Protein AF-A0A0L7KLK2-F1 (afdb_monomer)

Sequence (88 aa):
MDAVEIACVKIKKRYWIHPLLETRNEFGQFVSCFQELKKHQDKFFGYVRMSVSSFEELLTVLYDTIKGQDTKFRDCIQPEEKLVITLR

Secondary structure (DSSP, 8-state):
-------------S-SS-HHHHTHHHH-HIIIIIHHHHH-HHHHHHHHSS-HHHHHHHHHHHHHHHPPPPBTTBPPPPHHHHHHHHH-

Organism: Operophtera brumata (NCBI:txid104452)

Structure (mmCIF, N/CA/C/O backbone):
data_AF-A0A0L7KLK2-F1
#
_entry.id   AF-A0A0L7KLK2-F1
#
loop_
_atom_site.group_PDB
_atom_site.id
_atom_site.type_symbol
_atom_site.label_atom_id
_atom_site.label_alt_id
_atom_site.label_comp_id
_atom_site.label_asym_id
_atom_site.label_entity_id
_atom_site.label_seq_id
_atom_site.pdbx_PDB_ins_code
_atom_site.Cartn_x
_atom_site.Cartn_y
_atom_site.Cartn_z
_atom_site.occupancy
_atom_site.B_iso_or_equiv
_atom_site.auth_seq_id
_atom_site.auth_comp_id
_atom_site.auth_asym_id
_atom_site.auth_atom_id
_atom_site.pdbx_PDB_model_num
ATOM 1 N N . MET A 1 1 ? 14.366 -21.687 -57.795 1.00 40.47 1 MET A N 1
ATOM 2 C CA . MET A 1 1 ? 13.101 -21.273 -57.146 1.00 40.47 1 MET A CA 1
ATOM 3 C C . MET A 1 1 ? 13.389 -21.296 -55.665 1.00 40.47 1 MET A C 1
ATOM 5 O O . MET A 1 1 ? 13.188 -22.302 -54.998 1.00 40.47 1 MET A O 1
ATOM 9 N N . ASP A 1 2 ? 14.058 -20.236 -55.241 1.00 34.88 2 ASP A N 1
ATOM 10 C CA . ASP A 1 2 ? 14.806 -20.163 -53.997 1.00 34.88 2 ASP A CA 1
ATOM 11 C C . ASP A 1 2 ? 13.873 -19.952 -52.808 1.00 34.88 2 ASP A C 1
ATOM 13 O O . ASP A 1 2 ? 12.926 -19.164 -52.863 1.00 34.88 2 ASP A O 1
ATOM 17 N N . ALA A 1 3 ? 14.134 -20.710 -51.745 1.00 49.19 3 ALA A N 1
ATOM 18 C CA . ALA A 1 3 ? 13.421 -20.622 -50.487 1.00 49.19 3 ALA A CA 1
ATOM 19 C C . ALA A 1 3 ? 13.676 -19.247 -49.856 1.00 49.19 3 ALA A C 1
ATOM 21 O O . ALA A 1 3 ? 14.807 -18.894 -49.529 1.00 49.19 3 ALA A O 1
ATOM 22 N N . VAL A 1 4 ? 12.610 -18.466 -49.689 1.00 52.12 4 VAL A N 1
ATOM 23 C CA . VAL A 1 4 ? 12.642 -17.204 -48.951 1.00 52.12 4 VAL A CA 1
ATOM 24 C C . VAL A 1 4 ? 12.674 -17.540 -47.461 1.00 52.12 4 VAL A C 1
ATOM 26 O O . VAL A 1 4 ? 11.649 -17.866 -46.862 1.00 52.12 4 VAL A O 1
ATOM 29 N N . GLU A 1 5 ? 13.862 -17.488 -46.863 1.00 53.97 5 GLU A N 1
ATOM 30 C CA . GLU A 1 5 ? 14.030 -17.497 -45.410 1.00 53.97 5 GLU A CA 1
ATOM 31 C C . GLU A 1 5 ? 13.378 -16.243 -44.814 1.00 53.97 5 GLU A C 1
ATOM 33 O O . GLU A 1 5 ? 13.881 -15.125 -44.931 1.00 53.97 5 GLU A O 1
ATOM 38 N N . ILE A 1 6 ? 12.240 -16.425 -44.144 1.00 59.53 6 ILE A N 1
ATOM 39 C CA . ILE A 1 6 ? 11.649 -15.384 -43.304 1.00 59.53 6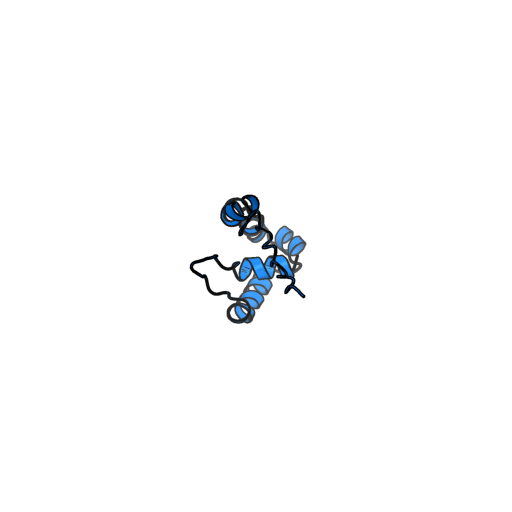 ILE A CA 1
ATOM 40 C C . ILE A 1 6 ? 12.466 -15.335 -42.012 1.00 59.53 6 ILE A C 1
ATOM 42 O O . ILE A 1 6 ? 12.244 -16.103 -41.074 1.00 59.53 6 ILE A O 1
ATOM 46 N N . ALA A 1 7 ? 13.438 -14.428 -41.965 1.00 64.69 7 ALA A N 1
ATOM 47 C CA . ALA A 1 7 ? 14.187 -14.146 -40.752 1.00 64.69 7 ALA A CA 1
ATOM 48 C C . ALA A 1 7 ? 13.246 -13.579 -39.671 1.00 64.69 7 ALA A C 1
ATOM 50 O O . ALA A 1 7 ? 12.650 -12.512 -39.824 1.00 64.69 7 ALA A O 1
ATOM 51 N N . CYS A 1 8 ? 13.131 -14.282 -38.544 1.00 58.03 8 CYS A N 1
ATOM 52 C CA . CYS A 1 8 ? 12.468 -13.778 -37.345 1.00 58.03 8 CYS A CA 1
ATOM 53 C C . CYS A 1 8 ? 13.282 -12.600 -36.775 1.00 58.03 8 CYS A C 1
ATOM 55 O O . CYS A 1 8 ? 14.281 -12.797 -36.079 1.00 58.03 8 CYS A O 1
ATOM 57 N N . VAL A 1 9 ? 12.877 -11.361 -37.071 1.00 67.44 9 VAL A N 1
ATOM 58 C CA . VAL A 1 9 ? 13.490 -10.157 -36.491 1.00 67.44 9 VAL A CA 1
ATOM 59 C C . VAL A 1 9 ? 13.148 -10.097 -34.998 1.00 67.44 9 VAL A C 1
ATOM 61 O O . VAL A 1 9 ? 12.064 -9.675 -34.598 1.00 67.44 9 VAL A O 1
ATOM 64 N N . LYS A 1 10 ? 14.078 -10.535 -34.141 1.00 63.53 10 LYS A N 1
ATOM 65 C CA . LYS A 1 10 ? 13.948 -10.427 -32.681 1.00 63.53 10 LYS A CA 1
ATOM 66 C C . LYS A 1 10 ? 14.101 -8.967 -32.250 1.00 63.53 10 LYS A C 1
ATOM 68 O O . LYS A 1 10 ? 15.215 -8.450 -32.175 1.00 63.53 10 LYS A O 1
ATOM 73 N N . ILE A 1 11 ? 12.992 -8.308 -31.917 1.00 70.88 11 ILE A N 1
ATOM 74 C CA . ILE A 1 11 ? 13.008 -6.983 -31.284 1.00 70.88 11 ILE A CA 1
ATOM 75 C C . ILE A 1 11 ? 13.725 -7.109 -29.930 1.00 70.88 11 ILE A C 1
ATOM 77 O O . ILE A 1 11 ? 13.232 -7.774 -29.016 1.00 70.88 11 ILE A O 1
ATOM 81 N N . LYS A 1 12 ? 14.896 -6.477 -29.782 1.00 73.12 12 LYS A N 1
ATOM 82 C CA . LYS A 1 12 ? 15.570 -6.369 -28.481 1.00 73.12 12 LYS A CA 1
ATOM 83 C C . LYS A 1 12 ? 14.703 -5.516 -27.560 1.00 73.12 12 LYS A C 1
ATOM 85 O O . LYS A 1 12 ? 14.566 -4.312 -27.771 1.00 73.12 12 LYS A O 1
ATOM 90 N N . LYS A 1 13 ? 14.127 -6.133 -26.525 1.00 68.44 13 LYS A N 1
ATOM 91 C CA . LYS A 1 13 ? 13.516 -5.381 -25.425 1.00 68.44 13 LYS A CA 1
ATOM 92 C C . LYS A 1 13 ? 14.590 -4.480 -24.816 1.00 68.44 13 LYS A C 1
ATOM 94 O O . LYS A 1 13 ? 15.645 -4.970 -24.426 1.00 68.44 13 LYS A O 1
ATOM 99 N N . ARG A 1 14 ? 14.322 -3.171 -24.767 1.00 76.38 14 ARG A N 1
ATOM 100 C CA . ARG A 1 14 ? 15.263 -2.163 -24.246 1.00 76.38 14 ARG A CA 1
ATOM 101 C C . ARG A 1 14 ? 15.586 -2.411 -22.769 1.00 76.38 14 ARG A C 1
ATOM 103 O O . ARG A 1 14 ? 16.727 -2.240 -22.368 1.00 76.38 14 ARG A O 1
ATOM 110 N N . TYR A 1 15 ? 14.588 -2.870 -22.010 1.00 80.44 15 TYR A N 1
ATOM 111 C CA . TYR A 1 15 ? 14.693 -3.222 -20.596 1.00 80.44 15 TYR A CA 1
ATOM 112 C C . TYR A 1 15 ? 13.783 -4.420 -20.278 1.00 80.44 15 TYR A C 1
ATOM 114 O O . TYR A 1 15 ? 12.662 -4.493 -20.785 1.00 80.44 15 TYR A O 1
ATOM 122 N N . TRP A 1 16 ? 14.262 -5.359 -19.453 1.00 78.38 16 TRP A N 1
ATOM 123 C CA . TRP A 1 16 ? 13.438 -6.430 -18.864 1.00 78.38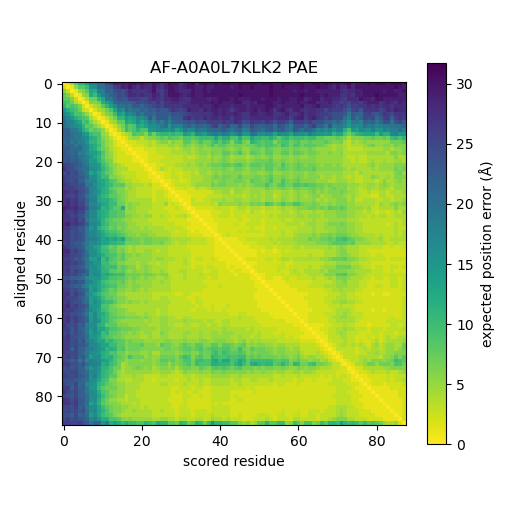 16 TRP A CA 1
ATOM 124 C C . TRP A 1 16 ? 12.614 -5.895 -17.684 1.00 78.38 16 TRP A C 1
ATOM 126 O O . TRP A 1 16 ? 11.411 -6.131 -17.609 1.00 78.38 16 TRP A O 1
ATOM 136 N N . ILE A 1 17 ? 13.252 -5.093 -16.830 1.00 80.12 17 ILE A N 1
ATOM 137 C CA . ILE A 1 17 ? 12.639 -4.245 -15.806 1.00 80.12 17 ILE A CA 1
ATOM 138 C C . ILE A 1 17 ? 13.167 -2.833 -16.064 1.00 80.12 17 ILE A C 1
ATOM 140 O O . ILE A 1 17 ? 14.358 -2.652 -16.301 1.00 80.12 17 ILE A O 1
ATOM 144 N N . HIS A 1 18 ? 12.282 -1.841 -16.112 1.00 84.38 18 HIS A N 1
ATOM 145 C CA . HIS A 1 18 ? 12.694 -0.455 -16.323 1.00 84.38 18 HIS A CA 1
ATOM 146 C C . HIS A 1 18 ? 13.373 0.083 -15.046 1.00 84.38 18 HIS A C 1
ATOM 148 O O . HIS A 1 18 ? 12.825 -0.171 -13.976 1.00 84.38 18 HIS A O 1
ATOM 154 N N . PRO A 1 19 ? 14.461 0.877 -15.115 1.00 86.06 19 PRO A N 1
ATOM 155 C CA . PRO A 1 19 ? 15.168 1.381 -13.923 1.00 86.06 19 PRO A CA 1
ATOM 156 C C . PRO A 1 19 ? 14.267 2.106 -12.908 1.00 86.06 19 PRO A C 1
ATOM 158 O O . PRO A 1 19 ? 14.430 1.985 -11.702 1.00 86.06 19 PRO A O 1
ATOM 161 N N . LEU A 1 20 ? 13.232 2.797 -13.394 1.00 83.62 20 LEU A N 1
ATOM 162 C CA . LEU A 1 20 ? 12.205 3.434 -12.552 1.00 83.62 20 LEU A CA 1
ATOM 163 C C . LEU A 1 20 ? 11.442 2.448 -11.640 1.00 83.62 20 LEU A C 1
ATOM 165 O O . LEU A 1 20 ? 10.913 2.839 -10.609 1.00 83.62 20 LEU A O 1
ATOM 169 N N . LEU A 1 21 ? 11.339 1.181 -12.041 1.00 83.00 21 LEU A N 1
ATOM 170 C CA . LEU A 1 21 ? 10.676 0.130 -11.269 1.00 83.00 21 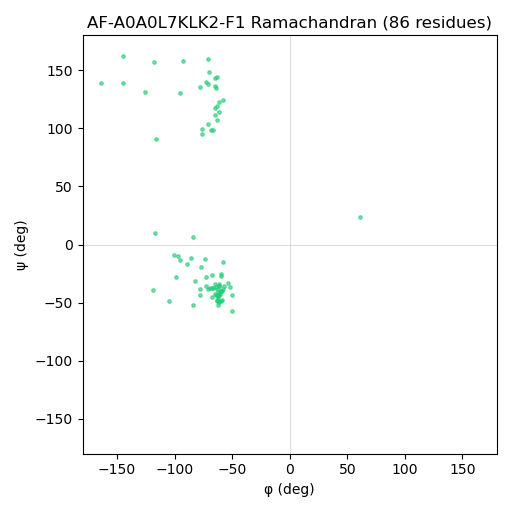LEU A CA 1
ATOM 171 C C . LEU A 1 21 ? 11.634 -0.587 -10.312 1.00 83.00 21 LEU A C 1
ATOM 173 O O . LEU A 1 21 ? 11.157 -1.251 -9.394 1.00 83.00 21 LEU A O 1
ATOM 177 N N . GLU A 1 22 ? 12.951 -0.456 -10.501 1.00 83.50 22 GLU A N 1
ATOM 178 C CA . GLU A 1 22 ? 13.952 -1.036 -9.594 1.00 83.50 22 GLU A CA 1
ATOM 179 C C . GLU A 1 22 ? 13.889 -0.358 -8.224 1.00 83.50 2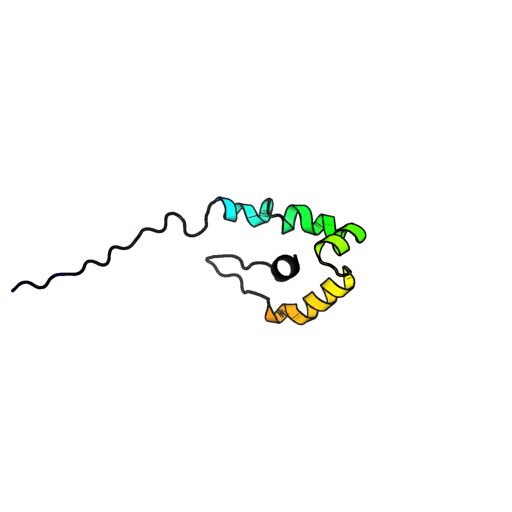2 GLU A C 1
ATOM 181 O O . GLU A 1 22 ? 13.937 -1.018 -7.191 1.00 83.50 22 GLU A O 1
ATOM 186 N N . THR A 1 23 ? 13.649 0.952 -8.206 1.00 85.81 23 THR A N 1
ATOM 187 C CA . THR A 1 23 ? 13.583 1.749 -6.978 1.00 85.81 23 THR A CA 1
ATOM 188 C C . THR A 1 23 ? 12.215 1.708 -6.282 1.00 85.81 23 THR A C 1
ATOM 190 O O . THR A 1 23 ? 11.990 2.398 -5.287 1.00 85.81 23 THR A O 1
ATOM 193 N N . ARG A 1 24 ? 11.279 0.873 -6.763 1.00 86.56 24 ARG A N 1
ATOM 194 C CA . ARG A 1 24 ? 9.915 0.739 -6.214 1.00 86.56 24 ARG A CA 1
ATOM 195 C C . ARG A 1 24 ? 9.907 0.341 -4.741 1.00 86.56 24 ARG A C 1
ATOM 197 O O . ARG A 1 24 ? 9.058 0.811 -3.992 1.00 86.56 24 ARG A O 1
ATOM 204 N N . ASN A 1 25 ? 10.824 -0.528 -4.332 1.00 84.12 25 ASN A N 1
ATOM 205 C CA . ASN A 1 25 ? 10.881 -0.991 -2.947 1.00 84.12 25 ASN A CA 1
ATOM 206 C C . ASN A 1 25 ? 11.431 0.092 -1.993 1.00 84.12 25 ASN A C 1
ATOM 208 O O . ASN A 1 25 ? 11.291 -0.049 -0.785 1.00 84.12 25 ASN A O 1
ATOM 212 N N . GLU A 1 26 ? 12.012 1.175 -2.519 1.00 85.25 26 GLU A N 1
ATOM 213 C CA . GLU A 1 26 ? 12.586 2.276 -1.732 1.00 85.25 26 GLU A CA 1
ATOM 214 C C . GLU A 1 26 ? 11.683 3.518 -1.749 1.00 85.25 26 GLU A C 1
ATOM 216 O O . GLU A 1 26 ? 11.353 4.072 -0.702 1.00 85.25 26 GLU A O 1
ATOM 221 N N . PHE A 1 27 ? 11.236 3.931 -2.938 1.00 84.56 27 PHE A N 1
ATOM 222 C CA . PHE A 1 27 ? 10.466 5.167 -3.150 1.00 84.56 27 PHE A CA 1
ATOM 223 C C . PHE A 1 27 ? 9.048 4.918 -3.673 1.00 84.56 27 PHE A C 1
ATOM 225 O O . PHE A 1 27 ? 8.362 5.842 -4.117 1.00 84.56 27 PHE A O 1
ATOM 232 N N . GLY A 1 28 ? 8.596 3.664 -3.683 1.00 84.62 28 GLY A N 1
ATOM 233 C CA . GLY A 1 28 ? 7.244 3.331 -4.107 1.00 84.62 28 GLY A CA 1
ATOM 234 C C . GLY A 1 28 ? 6.205 3.965 -3.190 1.00 84.62 28 GLY A C 1
ATOM 235 O O . GLY A 1 28 ? 6.371 4.013 -1.973 1.00 84.62 28 GLY A O 1
ATOM 236 N N . GLN A 1 29 ? 5.080 4.387 -3.772 1.00 85.12 29 GLN A N 1
ATOM 237 C CA . GLN A 1 29 ? 3.972 5.001 -3.033 1.00 85.12 29 GLN A CA 1
ATOM 238 C C . GLN A 1 29 ? 3.518 4.145 -1.838 1.00 85.12 29 GLN A C 1
ATOM 240 O O . GLN A 1 29 ? 3.179 4.681 -0.784 1.00 85.12 29 GLN A O 1
ATOM 245 N N . PHE A 1 30 ? 3.538 2.820 -1.986 1.00 86.50 30 PHE A N 1
ATOM 246 C CA . PHE A 1 30 ? 3.217 1.900 -0.902 1.00 86.50 30 PHE A CA 1
ATOM 247 C C . PHE A 1 30 ? 4.193 2.035 0.277 1.00 86.50 30 PHE A C 1
ATOM 249 O O . PHE A 1 30 ? 3.774 2.277 1.405 1.00 86.50 30 PHE A O 1
ATOM 256 N N . VAL A 1 31 ? 5.496 1.960 0.013 1.00 85.38 31 VAL A N 1
ATOM 257 C CA . VAL A 1 31 ? 6.527 2.016 1.057 1.00 85.38 31 VAL A CA 1
ATOM 258 C C . VAL A 1 31 ? 6.572 3.397 1.710 1.00 85.38 31 VAL A C 1
ATOM 260 O O . VAL A 1 31 ? 6.589 3.497 2.932 1.00 85.38 31 VAL A O 1
ATOM 263 N N . SER A 1 32 ? 6.529 4.469 0.916 1.00 85.50 32 SER A N 1
ATOM 264 C CA . SER A 1 32 ? 6.711 5.829 1.433 1.00 85.50 32 SER A CA 1
ATOM 265 C C . SER A 1 32 ? 5.447 6.448 2.039 1.00 85.50 32 SER A C 1
ATOM 267 O O . SER A 1 32 ? 5.554 7.277 2.937 1.00 85.50 32 SER A O 1
ATOM 269 N N . CYS A 1 33 ? 4.250 6.108 1.546 1.00 86.50 33 CYS A N 1
ATOM 270 C CA . CYS A 1 33 ? 3.010 6.807 1.912 1.00 86.50 33 CYS A CA 1
ATOM 271 C C . CYS A 1 33 ? 1.986 5.902 2.604 1.00 86.50 33 CYS A C 1
ATOM 273 O O . CYS A 1 33 ? 1.345 6.333 3.561 1.00 86.50 33 CYS A O 1
ATOM 275 N N . PHE A 1 34 ? 1.832 4.647 2.170 1.00 88.75 34 PHE A N 1
ATOM 276 C CA . PHE A 1 34 ? 0.773 3.786 2.703 1.00 88.75 34 PHE A CA 1
ATOM 277 C C . PHE A 1 34 ? 0.989 3.408 4.175 1.00 88.75 34 PHE A C 1
ATOM 279 O O . PHE A 1 34 ? 0.034 3.409 4.951 1.00 88.75 34 PHE A O 1
ATOM 286 N N . GLN A 1 35 ? 2.236 3.175 4.594 1.00 85.94 35 GLN A N 1
ATOM 287 C CA . GLN A 1 35 ? 2.535 2.933 6.010 1.00 85.94 35 GLN A CA 1
ATOM 288 C C . GLN A 1 35 ? 2.178 4.129 6.902 1.00 85.94 35 GLN A C 1
ATOM 290 O O . GLN A 1 35 ? 1.690 3.946 8.015 1.00 85.94 35 GLN A O 1
ATOM 295 N N . GLU A 1 36 ? 2.368 5.352 6.403 1.00 89.69 36 GLU A N 1
ATOM 296 C CA . GLU A 1 36 ? 1.985 6.563 7.128 1.00 89.69 36 GLU A CA 1
ATOM 297 C C . GLU A 1 36 ? 0.462 6.744 7.144 1.00 89.69 36 GLU A C 1
ATOM 299 O O . GLU A 1 36 ? -0.109 7.129 8.162 1.00 89.69 36 GLU A O 1
ATOM 304 N N . LEU A 1 37 ? -0.227 6.379 6.055 1.00 90.75 37 LEU A N 1
ATOM 305 C CA . LEU A 1 37 ? -1.691 6.380 6.004 1.00 90.75 37 LEU A CA 1
ATOM 306 C C . LEU A 1 37 ? -2.303 5.448 7.055 1.00 90.75 37 LEU A C 1
ATOM 308 O O . LEU A 1 37 ? -3.266 5.853 7.697 1.00 90.75 37 LEU A O 1
ATOM 312 N N . LYS A 1 38 ? -1.741 4.253 7.301 1.00 89.25 38 LYS A N 1
ATOM 313 C CA . LYS A 1 38 ? -2.252 3.337 8.346 1.00 89.25 38 LYS A CA 1
ATOM 314 C C . LYS A 1 38 ? -2.234 3.954 9.754 1.00 89.25 38 LYS A C 1
ATOM 316 O O . LYS A 1 38 ? -3.049 3.562 10.583 1.00 89.25 38 LYS A O 1
ATOM 321 N N . LYS A 1 39 ? -1.361 4.934 10.027 1.00 90.62 39 LYS A N 1
ATOM 322 C CA . LYS A 1 39 ? -1.311 5.655 11.317 1.00 90.62 39 LYS A CA 1
ATOM 323 C C . LYS A 1 39 ? -2.423 6.700 11.468 1.00 90.62 39 LYS A C 1
ATOM 325 O O . LYS A 1 39 ? -2.728 7.109 12.584 1.00 90.62 39 LYS A O 1
ATOM 330 N N . HIS A 1 40 ? -3.030 7.131 10.362 1.00 92.75 40 HIS A N 1
ATOM 331 C CA . HIS A 1 40 ? -4.067 8.159 10.316 1.00 92.75 40 HIS A CA 1
ATOM 332 C C . HIS A 1 40 ? -5.382 7.561 9.812 1.00 92.75 40 HIS A C 1
ATOM 334 O O . HIS A 1 40 ? -5.648 7.524 8.611 1.00 92.75 40 HIS A O 1
ATOM 340 N N . GLN A 1 41 ? -6.212 7.077 10.736 1.00 88.62 41 GLN A N 1
ATOM 341 C CA . GLN A 1 41 ? -7.433 6.330 10.418 1.00 88.62 41 GLN A CA 1
ATOM 342 C C . GLN A 1 41 ? -8.420 7.102 9.521 1.00 88.62 41 GLN A C 1
ATOM 344 O O . GLN A 1 41 ? -9.052 6.510 8.648 1.00 88.62 41 GLN A O 1
ATOM 349 N N . ASP A 1 42 ? -8.529 8.417 9.699 1.00 90.88 42 ASP A N 1
ATOM 350 C CA . ASP A 1 42 ? -9.349 9.317 8.883 1.00 90.88 42 ASP A CA 1
ATOM 351 C C . ASP A 1 42 ? -8.880 9.350 7.420 1.00 90.88 42 ASP A C 1
ATOM 353 O O . ASP A 1 42 ? -9.672 9.172 6.490 1.00 90.88 42 ASP A O 1
ATOM 357 N N . LYS A 1 43 ? -7.568 9.504 7.209 1.00 91.44 43 LYS A N 1
ATOM 358 C CA . LYS A 1 43 ? -6.962 9.523 5.873 1.00 91.44 43 LYS A CA 1
ATOM 359 C C . LYS A 1 43 ? -6.976 8.143 5.229 1.00 91.44 43 LYS A C 1
ATOM 361 O O . LYS A 1 43 ? -7.233 8.037 4.032 1.00 91.44 43 LYS A O 1
ATOM 366 N N . PHE A 1 44 ? -6.745 7.095 6.017 1.00 92.44 44 PHE A N 1
ATOM 367 C CA . PHE A 1 44 ? -6.833 5.711 5.565 1.00 92.44 44 PHE A CA 1
ATOM 368 C C . PHE A 1 44 ? -8.227 5.394 5.025 1.00 92.44 44 PHE A C 1
ATOM 370 O O . PHE A 1 44 ? -8.357 4.887 3.912 1.00 92.44 44 PHE A O 1
ATOM 377 N N . PHE A 1 45 ? -9.272 5.766 5.771 1.00 92.31 45 PHE A N 1
ATOM 378 C CA . PHE A 1 45 ? -10.650 5.580 5.331 1.00 92.31 45 PHE A CA 1
ATOM 379 C C . PHE A 1 45 ? -10.953 6.387 4.063 1.00 92.31 45 PHE A C 1
ATOM 381 O O . PHE A 1 45 ? -11.619 5.891 3.161 1.00 92.31 45 PHE A O 1
ATOM 388 N N . GLY A 1 46 ? -10.428 7.609 3.939 1.00 91.81 46 GLY A N 1
ATOM 389 C CA . GLY A 1 46 ? -10.544 8.389 2.703 1.00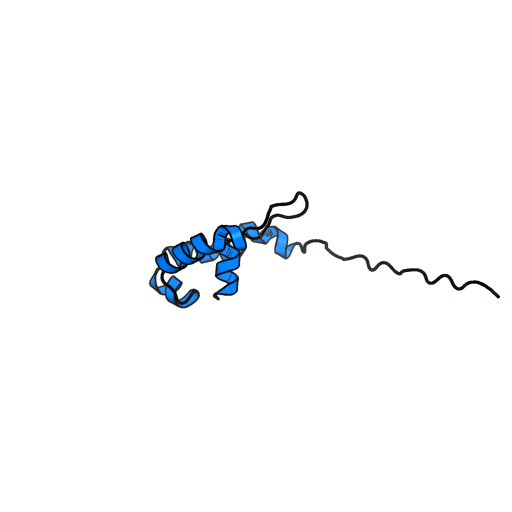 91.81 46 GLY A CA 1
ATOM 390 C C . GLY A 1 46 ? -9.886 7.720 1.489 1.00 91.81 46 GLY A C 1
ATOM 391 O O . GLY A 1 46 ? -10.397 7.849 0.377 1.00 91.81 46 GLY A O 1
ATOM 392 N N . TYR A 1 47 ? -8.786 6.996 1.710 1.00 91.69 47 TYR A N 1
ATOM 393 C CA . TYR A 1 47 ? -7.992 6.352 0.665 1.00 91.69 47 TYR A CA 1
ATOM 394 C C . TYR A 1 47 ? -8.549 4.984 0.242 1.00 91.69 47 TYR A C 1
ATOM 396 O O . TYR A 1 47 ? -8.766 4.766 -0.941 1.00 91.69 47 TYR A O 1
ATOM 404 N N . VAL A 1 48 ? -8.805 4.077 1.193 1.00 91.31 48 VAL A N 1
ATOM 405 C CA . VAL A 1 48 ? -9.221 2.680 0.927 1.00 91.31 48 VAL A CA 1
ATOM 406 C C . VAL A 1 48 ? -10.738 2.477 1.089 1.00 91.31 48 VAL A C 1
ATOM 408 O O . VAL A 1 48 ? -11.268 1.424 0.753 1.00 91.31 48 VAL A O 1
ATOM 411 N N . ARG A 1 49 ? -11.469 3.473 1.616 1.00 92.56 49 ARG A N 1
ATOM 412 C CA . ARG A 1 49 ? -12.923 3.409 1.900 1.00 92.56 49 ARG A CA 1
ATOM 413 C C . ARG A 1 49 ? -13.337 2.328 2.904 1.00 92.56 49 ARG A C 1
ATOM 415 O O . ARG A 1 49 ? -14.496 1.928 2.941 1.00 92.56 49 ARG A O 1
ATOM 422 N N . MET A 1 50 ? -12.412 1.897 3.756 1.00 92.88 50 MET A N 1
ATOM 423 C CA . MET A 1 50 ? -12.648 0.932 4.832 1.00 92.88 50 MET A CA 1
ATOM 424 C C . MET A 1 50 ? -11.792 1.256 6.055 1.00 92.88 50 MET A C 1
ATOM 426 O O . MET A 1 50 ? -10.827 2.017 5.961 1.00 92.88 50 MET A O 1
ATOM 430 N N . SER A 1 51 ? -12.155 0.713 7.219 1.00 93.44 51 SER A N 1
ATOM 431 C CA . SER A 1 51 ? -11.303 0.805 8.405 1.00 93.44 51 SER A CA 1
ATOM 432 C C . SER A 1 51 ? -10.060 -0.072 8.243 1.00 93.44 51 SER A C 1
ATOM 434 O O . SER A 1 51 ? -10.046 -1.025 7.462 1.00 93.44 51 SER A O 1
ATOM 436 N N . VAL A 1 52 ? -9.019 0.228 9.023 1.00 92.06 52 VAL A N 1
ATOM 437 C CA . VAL A 1 52 ? -7.796 -0.589 9.061 1.00 92.06 52 VAL A CA 1
ATOM 438 C C . VAL A 1 52 ? -8.118 -2.031 9.467 1.00 92.06 52 VAL A C 1
ATOM 440 O O . VAL A 1 52 ? -7.607 -2.959 8.852 1.00 92.06 52 VAL A O 1
ATOM 443 N N . SER A 1 53 ? -9.031 -2.226 10.425 1.00 94.25 53 SER A N 1
ATOM 444 C CA . SER A 1 53 ? -9.457 -3.558 10.867 1.00 94.25 53 SER A CA 1
ATOM 445 C C . SER A 1 53 ? -10.101 -4.376 9.746 1.00 94.25 53 SER A C 1
ATOM 447 O O . SER A 1 53 ? -9.685 -5.501 9.498 1.00 94.25 53 SER A O 1
ATOM 449 N N . SER A 1 54 ? -11.062 -3.803 9.013 1.00 94.25 54 SER A N 1
ATOM 450 C CA . SER A 1 54 ? -11.715 -4.499 7.898 1.00 94.25 54 SER A CA 1
ATOM 451 C C . SER A 1 54 ? -10.744 -4.793 6.758 1.00 94.25 54 SER A C 1
ATOM 453 O O . SER A 1 54 ? -10.849 -5.829 6.109 1.00 94.25 54 SER A O 1
ATOM 455 N N . PHE A 1 55 ? -9.778 -3.902 6.529 1.00 94.38 55 PHE A N 1
ATOM 456 C CA . PHE A 1 55 ? -8.711 -4.146 5.568 1.00 94.38 55 PHE A CA 1
ATOM 457 C C . PHE A 1 55 ? -7.830 -5.333 5.982 1.00 94.38 55 PHE A C 1
ATOM 459 O O . PHE A 1 55 ?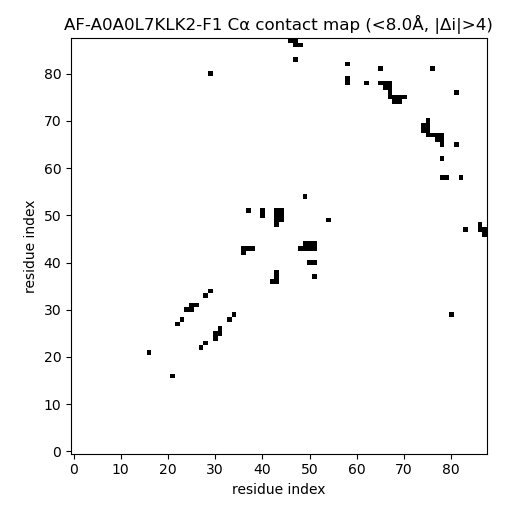 -7.516 -6.173 5.145 1.00 94.38 55 PHE A O 1
ATOM 466 N N . GLU A 1 56 ? -7.451 -5.435 7.256 1.00 93.94 56 GLU A N 1
ATOM 467 C CA . GLU A 1 56 ? -6.624 -6.536 7.769 1.00 93.94 56 GLU A CA 1
ATOM 468 C C . GLU A 1 56 ? -7.370 -7.876 7.785 1.00 93.94 56 GLU A C 1
ATOM 470 O O . GLU A 1 56 ? -6.795 -8.907 7.427 1.00 93.94 56 GLU A O 1
ATOM 475 N N . GLU A 1 57 ? -8.664 -7.870 8.108 1.00 96.25 57 GLU A N 1
ATOM 476 C CA . GLU A 1 57 ? -9.529 -9.047 7.981 1.00 96.25 57 GLU A CA 1
ATOM 477 C C . GLU A 1 57 ? -9.612 -9.518 6.524 1.00 96.25 57 GLU A C 1
ATOM 479 O O . GLU A 1 57 ? -9.373 -10.691 6.229 1.00 96.25 57 GLU A O 1
ATOM 484 N N . LEU A 1 58 ? -9.875 -8.593 5.594 1.00 95.31 58 LEU A N 1
ATOM 485 C CA . LEU A 1 58 ? -9.930 -8.889 4.164 1.00 95.31 58 LEU A CA 1
ATOM 486 C C . LEU A 1 58 ? -8.587 -9.414 3.649 1.00 95.31 58 LEU A C 1
ATOM 488 O O . LEU A 1 58 ? -8.546 -10.388 2.895 1.00 95.31 58 LEU A O 1
ATOM 492 N N . LEU A 1 59 ? -7.488 -8.790 4.077 1.00 95.50 59 LEU A N 1
ATOM 493 C CA . LEU A 1 59 ? -6.143 -9.220 3.729 1.00 95.50 59 LEU A CA 1
ATOM 494 C C . LEU A 1 59 ? -5.882 -10.637 4.224 1.00 95.50 59 LEU A C 1
ATOM 496 O O . LEU A 1 59 ? -5.332 -11.422 3.466 1.00 95.50 59 LEU A O 1
ATOM 500 N N . THR A 1 60 ? -6.302 -10.979 5.442 1.00 96.19 60 THR A N 1
ATOM 501 C CA . THR A 1 60 ? -6.126 -12.321 6.016 1.00 96.19 60 THR A CA 1
ATOM 502 C C . THR A 1 60 ? -6.863 -13.379 5.199 1.00 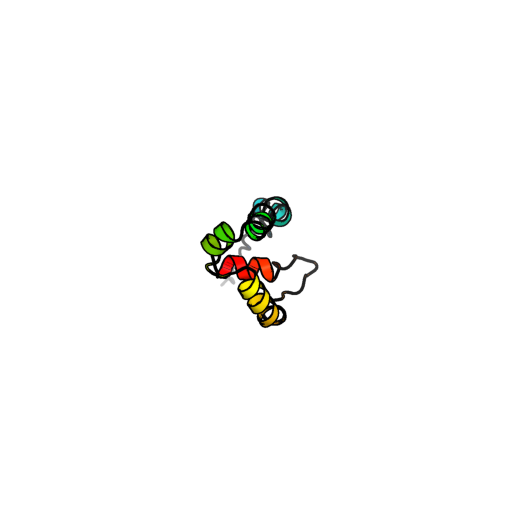96.19 60 THR A C 1
ATOM 504 O O . THR A 1 60 ? -6.286 -14.415 4.879 1.00 96.19 60 THR A O 1
ATOM 507 N N . VAL A 1 61 ? -8.109 -13.106 4.799 1.00 95.94 61 VAL A N 1
ATOM 508 C CA . VAL A 1 61 ? -8.907 -14.030 3.973 1.00 95.94 61 VAL A CA 1
ATOM 509 C C . VAL A 1 61 ? -8.289 -14.218 2.589 1.00 95.94 61 VAL A C 1
ATOM 511 O O . VAL A 1 61 ? -8.233 -15.331 2.068 1.00 95.94 61 VAL A O 1
ATOM 514 N N . LEU A 1 62 ? -7.824 -13.130 1.976 1.00 94.69 62 LEU A N 1
ATOM 515 C CA . LEU A 1 62 ? -7.287 -13.162 0.619 1.00 94.69 62 LEU A CA 1
ATOM 516 C C . LEU A 1 62 ? -5.805 -13.526 0.559 1.00 94.69 62 LEU A C 1
ATOM 518 O O . LEU A 1 62 ? -5.319 -13.798 -0.539 1.00 94.69 62 LEU A O 1
ATOM 522 N N . TYR A 1 63 ? -5.102 -13.551 1.695 1.00 93.50 63 TYR A N 1
ATOM 523 C CA . TYR A 1 63 ? -3.646 -13.635 1.768 1.00 93.50 63 TYR A CA 1
ATOM 524 C C . TYR A 1 63 ? -3.108 -14.772 0.905 1.00 93.50 63 TYR A C 1
ATOM 526 O O . TYR A 1 63 ? -2.363 -14.516 -0.037 1.00 93.50 63 TYR A O 1
ATOM 534 N N . ASP A 1 64 ? -3.557 -16.003 1.148 1.00 92.56 64 ASP A N 1
ATOM 535 C CA . ASP A 1 64 ? -3.078 -17.187 0.426 1.00 92.56 64 ASP A CA 1
ATOM 536 C C . ASP A 1 64 ? -3.488 -17.202 -1.052 1.00 92.56 64 ASP A C 1
ATOM 538 O O . ASP A 1 64 ? -2.786 -17.770 -1.884 1.00 92.56 64 ASP A O 1
ATOM 542 N N . THR A 1 65 ? -4.590 -16.533 -1.401 1.00 93.00 65 THR A N 1
ATOM 543 C CA . THR A 1 65 ? -5.084 -16.462 -2.785 1.00 93.00 65 THR A CA 1
ATOM 544 C C . THR A 1 65 ? -4.279 -15.465 -3.617 1.00 93.00 65 THR A C 1
ATOM 546 O O . THR A 1 65 ? -4.006 -15.700 -4.794 1.00 93.00 65 THR A O 1
ATOM 549 N N . ILE A 1 66 ? -3.895 -14.333 -3.020 1.00 93.06 66 ILE A N 1
ATOM 550 C CA . ILE A 1 66 ? -3.181 -13.253 -3.716 1.00 93.06 66 ILE A CA 1
ATOM 551 C C . ILE A 1 66 ? -1.664 -13.323 -3.517 1.00 93.06 66 ILE A C 1
ATOM 553 O O . ILE A 1 66 ? -0.923 -12.591 -4.188 1.00 93.06 66 ILE A O 1
ATOM 557 N N . LYS A 1 67 ? -1.176 -14.179 -2.613 1.00 93.19 67 LYS A N 1
ATOM 558 C CA . LYS A 1 67 ? 0.251 -14.389 -2.373 1.00 93.19 67 LYS A CA 1
ATOM 559 C C . LYS A 1 67 ? 0.932 -14.910 -3.629 1.00 93.19 67 LYS A C 1
ATOM 561 O O . LYS A 1 67 ? 0.567 -15.929 -4.201 1.00 93.19 67 LYS A O 1
ATOM 566 N N . GLY A 1 68 ? 1.939 -14.161 -4.068 1.00 88.56 68 GLY A N 1
ATOM 567 C CA . GLY A 1 68 ? 2.860 -14.609 -5.104 1.00 88.56 68 GLY A CA 1
ATOM 568 C C . GLY A 1 68 ? 4.079 -15.279 -4.481 1.00 88.56 68 GLY A C 1
ATOM 569 O O . GLY A 1 68 ? 4.402 -15.028 -3.321 1.00 88.56 68 GLY A O 1
ATOM 570 N N . GLN A 1 69 ? 4.761 -16.110 -5.262 1.00 87.50 69 GLN A N 1
ATOM 571 C CA . GLN A 1 69 ? 6.044 -16.682 -4.878 1.00 87.50 69 GLN A CA 1
ATOM 572 C C . GLN A 1 69 ? 7.180 -15.844 -5.462 1.00 87.50 69 GLN A C 1
ATOM 574 O O . GLN A 1 69 ? 7.193 -15.566 -6.663 1.00 87.50 69 GLN A O 1
ATOM 579 N N . ASP A 1 70 ? 8.150 -15.476 -4.630 1.00 87.00 70 ASP A N 1
ATOM 580 C CA . ASP A 1 70 ? 9.366 -14.825 -5.107 1.00 87.00 70 ASP A CA 1
ATOM 581 C C . ASP A 1 70 ? 10.168 -15.779 -5.991 1.00 87.00 70 ASP A C 1
ATOM 583 O O . ASP A 1 70 ? 10.333 -16.968 -5.701 1.00 87.00 70 ASP A O 1
ATOM 587 N N . THR A 1 71 ? 10.659 -15.253 -7.107 1.00 86.81 71 THR A N 1
ATOM 588 C CA . THR A 1 71 ? 11.457 -16.019 -8.062 1.00 86.81 71 THR A CA 1
ATOM 589 C C . THR A 1 71 ? 12.848 -15.419 -8.155 1.00 86.81 71 THR A C 1
ATOM 591 O O . THR A 1 71 ? 13.033 -14.228 -7.935 1.00 86.81 71 THR A O 1
ATOM 594 N N . LYS A 1 72 ? 13.833 -16.213 -8.590 1.00 84.00 72 LYS A N 1
ATOM 595 C CA . LYS A 1 72 ? 15.211 -15.729 -8.803 1.00 84.00 72 LYS A CA 1
ATOM 596 C C . LYS A 1 72 ? 15.323 -14.569 -9.804 1.00 84.00 72 LYS A C 1
ATOM 598 O O . LYS A 1 72 ? 16.372 -13.945 -9.888 1.00 84.00 72 LYS A O 1
ATOM 603 N N . PHE A 1 73 ? 14.280 -14.325 -10.596 1.00 80.06 73 PHE A N 1
ATOM 604 C CA . PHE A 1 73 ? 14.264 -13.292 -11.628 1.00 80.06 73 PHE A CA 1
ATOM 605 C C . PHE A 1 73 ? 13.564 -12.006 -11.183 1.00 80.06 73 PHE A C 1
ATOM 607 O O . PHE A 1 73 ? 13.851 -10.948 -11.742 1.00 80.06 73 PHE A O 1
ATOM 614 N N . ARG A 1 74 ? 12.606 -12.097 -10.253 1.00 81.88 74 ARG A N 1
ATOM 615 C CA . ARG A 1 74 ? 11.817 -10.963 -9.772 1.00 81.88 74 ARG A CA 1
ATOM 616 C C . ARG A 1 74 ? 11.107 -11.310 -8.464 1.00 81.88 74 ARG A C 1
ATOM 618 O O . ARG A 1 74 ? 10.480 -12.372 -8.367 1.00 81.88 74 ARG A O 1
ATOM 625 N N . ASP A 1 75 ? 11.110 -10.344 -7.556 1.00 85.06 75 ASP A N 1
ATOM 626 C CA . ASP A 1 75 ? 10.291 -10.354 -6.349 1.00 85.06 75 ASP A CA 1
ATOM 627 C C . ASP A 1 75 ? 8.815 -10.134 -6.683 1.00 85.06 75 ASP A C 1
ATOM 629 O O . ASP A 1 75 ? 8.434 -9.294 -7.516 1.00 85.06 75 ASP A O 1
ATOM 633 N N . CYS A 1 76 ? 7.960 -10.895 -6.016 1.00 89.19 76 CYS A N 1
ATOM 634 C CA . CYS A 1 76 ? 6.533 -10.700 -6.108 1.00 89.19 76 CYS A CA 1
ATOM 635 C C . CYS A 1 76 ? 6.111 -9.403 -5.412 1.00 89.19 76 CYS A C 1
ATOM 637 O O . CYS A 1 76 ? 6.670 -8.951 -4.415 1.00 89.19 76 CYS A O 1
ATOM 639 N N . ILE A 1 77 ? 5.057 -8.797 -5.955 1.00 89.94 77 ILE A N 1
ATOM 640 C CA . ILE A 1 77 ? 4.360 -7.698 -5.287 1.00 89.94 77 ILE A CA 1
ATOM 641 C C . ILE A 1 77 ? 3.744 -8.256 -4.003 1.00 89.94 77 ILE A C 1
ATOM 643 O O . ILE A 1 77 ? 3.130 -9.329 -4.035 1.00 89.94 77 ILE A O 1
ATOM 647 N N . GLN A 1 78 ? 3.899 -7.537 -2.893 1.00 90.88 78 GLN A N 1
ATOM 648 C CA . GLN A 1 78 ? 3.386 -7.995 -1.607 1.00 90.88 78 GLN A CA 1
ATOM 649 C C . GLN A 1 78 ? 1.848 -8.065 -1.625 1.00 90.88 78 GLN A C 1
ATOM 651 O O . GLN A 1 78 ? 1.215 -7.207 -2.242 1.00 90.88 78 GLN A O 1
ATOM 656 N N . PRO A 1 79 ? 1.229 -9.060 -0.960 1.00 93.00 79 PRO A N 1
ATOM 657 C CA . PRO A 1 79 ? -0.229 -9.205 -0.875 1.00 93.00 79 PRO A CA 1
ATOM 658 C C . PRO A 1 79 ? -0.943 -7.923 -0.441 1.00 93.00 79 PRO A C 1
ATOM 660 O O . PRO A 1 79 ? -1.935 -7.529 -1.046 1.00 93.00 79 PRO A O 1
ATOM 663 N N . GLU A 1 80 ? -0.391 -7.242 0.564 1.00 92.38 80 GLU A N 1
ATOM 664 C CA . GLU A 1 80 ? -0.926 -5.979 1.072 1.00 92.38 80 GLU A CA 1
ATOM 665 C C . GLU A 1 80 ? -0.878 -4.890 -0.005 1.00 92.38 80 GLU A C 1
ATOM 667 O O . GLU A 1 80 ? -1.892 -4.268 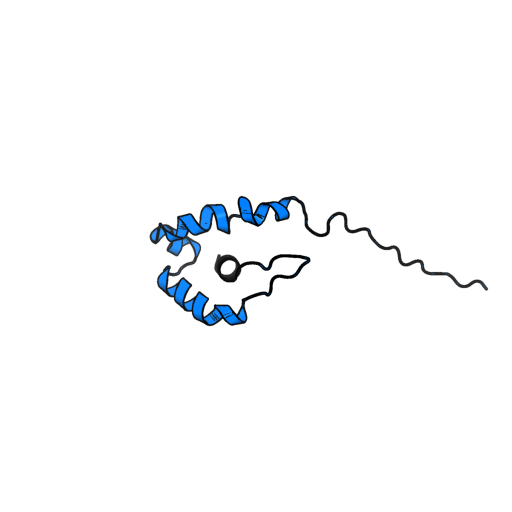-0.297 1.00 92.38 80 GLU A O 1
ATOM 672 N N . GLU A 1 81 ? 0.261 -4.721 -0.680 1.00 91.88 81 GLU A N 1
ATOM 673 C CA . GLU A 1 81 ? 0.412 -3.756 -1.775 1.00 91.88 81 GLU A CA 1
ATOM 674 C C . GLU A 1 81 ? -0.557 -4.048 -2.932 1.00 91.88 81 GLU A C 1
ATOM 676 O O . GLU A 1 81 ? -1.164 -3.123 -3.475 1.00 91.88 81 GLU A O 1
ATOM 681 N N . LYS A 1 82 ? -0.762 -5.326 -3.280 1.00 92.62 82 LYS A N 1
ATOM 682 C CA . LYS A 1 82 ? -1.760 -5.729 -4.283 1.00 92.62 82 LYS A CA 1
ATOM 683 C C . LYS A 1 82 ? -3.160 -5.290 -3.870 1.00 92.62 82 LYS A C 1
ATOM 685 O O . LYS A 1 82 ? -3.855 -4.683 -4.679 1.00 92.62 82 LYS A O 1
ATOM 690 N N . LEU A 1 83 ? -3.544 -5.568 -2.625 1.00 93.25 83 LEU A N 1
ATOM 691 C CA . LEU A 1 83 ? -4.866 -5.232 -2.107 1.00 93.25 83 LEU A CA 1
ATOM 692 C C . LEU A 1 83 ? -5.095 -3.712 -2.106 1.00 93.25 83 LEU A C 1
ATOM 694 O O . LEU A 1 83 ? -6.146 -3.235 -2.529 1.00 93.25 83 LEU A O 1
ATOM 698 N N . VAL A 1 84 ? -4.082 -2.933 -1.727 1.00 92.50 84 VAL A N 1
ATOM 699 C CA . VAL A 1 84 ? -4.143 -1.464 -1.756 1.00 92.50 84 VAL A CA 1
ATOM 700 C C . VAL A 1 84 ? -4.337 -0.929 -3.168 1.00 92.50 84 VAL A C 1
ATOM 702 O O . VAL A 1 84 ? -5.163 -0.046 -3.377 1.00 92.50 84 VAL A O 1
ATOM 705 N N . ILE A 1 85 ? -3.595 -1.455 -4.146 1.00 90.31 85 ILE A N 1
ATOM 706 C CA . ILE A 1 85 ? -3.721 -1.034 -5.546 1.00 90.31 85 ILE A CA 1
ATOM 707 C C . ILE A 1 85 ? -5.114 -1.370 -6.090 1.00 90.31 85 ILE A C 1
ATOM 709 O O . ILE A 1 85 ? -5.656 -0.588 -6.864 1.00 90.31 85 ILE A O 1
ATOM 713 N N . THR A 1 86 ? -5.699 -2.502 -5.689 1.00 91.88 86 THR A N 1
ATOM 714 C CA . THR A 1 86 ? -7.037 -2.900 -6.152 1.00 91.88 86 THR A CA 1
ATOM 715 C C . THR A 1 86 ? -8.177 -2.075 -5.561 1.00 91.88 86 THR A C 1
ATOM 717 O O . THR A 1 86 ? -9.216 -1.961 -6.200 1.00 91.88 86 THR A O 1
ATOM 720 N N . LEU A 1 87 ? -8.005 -1.534 -4.353 1.00 89.88 87 LEU A N 1
ATOM 721 C CA . LEU A 1 87 ? -9.053 -0.812 -3.619 1.00 89.88 87 LEU A CA 1
ATOM 722 C C . LEU A 1 87 ? -9.008 0.713 -3.803 1.00 89.88 87 LEU A C 1
ATOM 724 O O . LEU A 1 87 ? -9.945 1.392 -3.389 1.00 89.88 87 LEU A O 1
ATOM 728 N N . ARG A 1 88 ? -7.909 1.236 -4.354 1.00 77.00 88 ARG A N 1
ATOM 729 C CA . ARG A 1 88 ? -7.669 2.668 -4.563 1.00 77.00 88 ARG A CA 1
ATOM 730 C C . ARG A 1 88 ? -8.645 3.305 -5.555 1.00 77.00 88 ARG A C 1
ATOM 732 O O . ARG A 1 88 ? -8.922 2.674 -6.596 1.00 77.00 88 ARG A O 1
#

Foldseek 3Di:
DDDPPPDPPDDPDPDPDDPVVVCCCPPNCCNPPVVVCLVPQVSVCVQQVDGPVVLVVVLVVCVVVQDDDQDPVGGDDHSSNVSSVVRD

Solvent-accessible surface area (backbone atoms only — not comparable to full-atom values): 5611 Å² total; per-residue (Å²): 138,78,83,81,81,80,77,82,81,78,79,77,72,92,55,96,68,53,75,81,62,70,48,36,83,69,72,20,65,59,66,66,43,46,64,60,30,70,76,35,64,72,59,28,28,73,55,56,73,42,54,72,66,59,49,52,55,51,45,62,73,40,35,81,78,57,50,58,74,71,46,101,88,50,77,48,70,50,45,67,57,52,52,51,65,72,52,90

Mean predicted aligned error: 8.72 Å

pLDDT: mean 84.46, std 12.57, range [34.88, 96.25]

Radius of gyration: 20.39 Å; C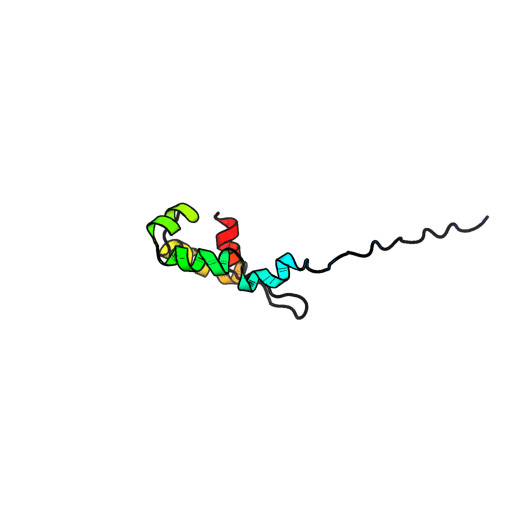α contacts (8 Å, |Δi|>4): 48; chains: 1; bounding box: 28×31×68 Å